Protein AF-X1URS6-F1 (afdb_monomer)

Sequence (108 aa):
MLEIFNKVDELREQKRKREEELIENKKAADRYHEQYLQVMNQRKKISKDKRPYNPSKKPHFRAKNIRKKNEMIEKIKQNKLAEAIEKQKAGKKLNLFEARLILERAER

Foldseek 3Di:
DVVVVVVVVVVVVVVVVVVVVVVVVVVVVVVVVVVVVVVVVVVVVVVVVPPPPDPPPPCVVVVVVVVVVVVVVVVVLVVLQVVLVVCVVVVHDDDPSNVVSVVVVVVD

Secondary structure (DSSP, 8-state):
-HHHHHHHHHHHHHHHHHHHHHHHHHHHHHHHHHHHHHHHHHHHHHHHHTS---TTS-THHHHHHHHHHHHHHHHHHHHHHHHHHHHHHTTPPPPHHHHHHHHHHHT-

Solvent-accessible surface area (backbone atoms only — not comparable to full-atom values): 6157 Å² total; per-residue (Å²): 113,70,71,58,54,54,52,53,53,52,53,51,50,53,50,51,52,53,52,51,52,52,51,51,52,49,54,50,52,53,52,53,50,53,53,49,51,50,54,52,50,50,53,51,50,56,54,59,72,66,51,77,85,65,83,80,72,63,67,64,68,58,55,56,52,50,50,56,49,50,56,52,52,52,53,52,51,52,54,47,40,52,53,36,51,53,33,53,76,68,71,43,90,72,52,74,69,37,50,50,47,50,49,60,58,73,78,104

Radius of gyration: 33.47 Å; Cα contacts (8 Å, |Δi|>4): 16; chains: 1; bounding box: 75×16×83 Å

Mean predicted aligned error: 16.29 Å

Organism: NCBI:txid412755

pLDDT: mean 85.47, std 11.96, range [57.31, 97.81]

Structure (mmCIF, N/CA/C/O backbone):
data_AF-X1URS6-F1
#
_entry.id   AF-X1URS6-F1
#
loop_
_atom_site.group_PDB
_atom_site.id
_atom_site.type_symbol
_atom_site.label_atom_id
_atom_site.label_alt_id
_atom_site.label_comp_id
_atom_site.label_asym_id
_atom_site.label_entity_id
_atom_site.label_seq_id
_atom_site.pdbx_PDB_ins_code
_atom_site.Cartn_x
_atom_site.Cartn_y
_atom_site.Cartn_z
_atom_site.occupancy
_atom_site.B_iso_or_equiv
_atom_site.auth_seq_id
_atom_site.auth_comp_id
_atom_site.auth_asym_id
_atom_site.auth_atom_id
_atom_site.pdbx_PDB_model_num
ATOM 1 N N . MET A 1 1 ? -28.347 -2.108 51.067 1.00 63.28 1 MET A N 1
ATOM 2 C CA . MET A 1 1 ? -26.945 -2.315 50.627 1.00 63.28 1 MET A CA 1
ATOM 3 C C . MET A 1 1 ? -26.846 -3.347 49.507 1.00 63.28 1 MET A C 1
ATOM 5 O O . MET A 1 1 ? -26.381 -2.969 48.445 1.00 63.28 1 MET A O 1
ATOM 9 N N . LEU A 1 2 ? -27.332 -4.585 49.673 1.00 77.19 2 LEU A N 1
ATOM 10 C CA . LEU A 1 2 ? -27.306 -5.622 48.617 1.00 77.19 2 LEU A CA 1
ATOM 11 C C . LEU A 1 2 ? -27.968 -5.210 47.287 1.00 77.19 2 LEU A C 1
ATOM 13 O O . LEU A 1 2 ? -27.400 -5.436 46.227 1.00 77.19 2 LEU A O 1
ATOM 17 N N . GLU A 1 3 ? -29.115 -4.532 47.329 1.00 81.12 3 GLU A N 1
ATOM 18 C CA . GLU A 1 3 ? -29.810 -4.068 46.114 1.00 81.12 3 GLU A CA 1
ATOM 19 C C . GLU A 1 3 ? -28.991 -3.077 45.274 1.00 81.12 3 GLU A C 1
ATOM 21 O O . GLU A 1 3 ? -29.137 -3.017 44.056 1.00 81.12 3 GLU A O 1
ATOM 26 N N . ILE A 1 4 ? -28.121 -2.293 45.918 1.00 84.12 4 ILE A N 1
ATOM 27 C CA . ILE A 1 4 ? -27.253 -1.333 45.228 1.00 84.12 4 ILE A CA 1
ATOM 28 C C . ILE A 1 4 ? -26.142 -2.086 44.491 1.00 84.12 4 ILE A C 1
ATOM 30 O O . ILE A 1 4 ? -25.843 -1.747 43.350 1.00 84.12 4 ILE A O 1
ATOM 34 N N . PHE A 1 5 ? -25.575 -3.130 45.103 1.00 82.88 5 PHE A N 1
ATOM 35 C CA . PHE A 1 5 ? -24.576 -3.984 44.455 1.00 82.88 5 PHE A CA 1
ATOM 36 C C . PHE A 1 5 ? -25.154 -4.701 43.232 1.00 82.88 5 PHE A C 1
ATOM 38 O O . PHE A 1 5 ? -24.568 -4.610 42.157 1.00 82.88 5 PHE A O 1
ATOM 45 N N . ASN A 1 6 ? -26.351 -5.283 43.354 1.00 85.75 6 ASN A N 1
ATOM 46 C CA . ASN A 1 6 ? -27.021 -5.946 42.230 1.00 85.75 6 ASN A CA 1
ATOM 47 C C . ASN A 1 6 ? -27.253 -4.984 41.050 1.00 85.75 6 ASN A C 1
ATOM 49 O O . ASN A 1 6 ? -26.949 -5.319 39.908 1.00 85.75 6 ASN A O 1
ATOM 53 N N . LYS A 1 7 ? -27.692 -3.744 41.317 1.00 90.62 7 LYS A N 1
ATOM 54 C CA . LYS A 1 7 ? -27.850 -2.714 40.272 1.00 90.62 7 LYS A CA 1
ATOM 55 C C . LYS A 1 7 ? -26.528 -2.328 39.606 1.00 90.62 7 LYS A C 1
ATOM 57 O O . LYS A 1 7 ? -26.497 -2.059 38.408 1.00 90.62 7 LYS A O 1
ATOM 62 N N . VAL A 1 8 ? -25.432 -2.266 40.362 1.00 90.62 8 VAL A N 1
ATOM 63 C CA . VAL A 1 8 ? -24.104 -1.955 39.805 1.00 90.62 8 VAL A CA 1
ATOM 64 C C . VAL A 1 8 ? -23.636 -3.064 38.864 1.00 90.62 8 VAL A C 1
ATOM 66 O O . VAL A 1 8 ? -23.073 -2.762 37.808 1.00 90.62 8 VAL A O 1
ATOM 69 N N . ASP A 1 9 ? -23.889 -4.322 39.211 1.00 90.62 9 ASP A N 1
ATOM 70 C CA . ASP A 1 9 ? -23.522 -5.459 38.370 1.00 90.62 9 ASP A CA 1
ATOM 71 C C . ASP A 1 9 ? -24.378 -5.525 37.094 1.00 90.62 9 ASP A C 1
ATOM 73 O O . ASP A 1 9 ? -23.824 -5.660 36.001 1.00 90.62 9 ASP A O 1
ATOM 77 N N . GLU A 1 10 ? -25.686 -5.269 37.183 1.00 92.88 10 GLU A N 1
ATOM 78 C CA . GLU A 1 10 ? -26.562 -5.135 36.008 1.00 92.88 10 GLU A CA 1
ATOM 79 C C . GLU A 1 10 ? -26.094 -4.022 35.055 1.00 92.88 10 GLU A C 1
ATOM 81 O O . GLU A 1 10 ? -26.020 -4.215 33.839 1.00 92.88 10 GLU A O 1
ATOM 86 N N . LEU A 1 11 ? -25.722 -2.854 35.591 1.00 93.00 11 LEU A N 1
ATOM 87 C CA . LEU A 1 11 ? -25.207 -1.740 34.787 1.00 93.00 11 LEU A CA 1
ATOM 88 C C . LEU A 1 11 ? -23.875 -2.087 34.110 1.00 93.00 11 LEU A C 1
ATOM 90 O O . LEU A 1 11 ? -23.627 -1.671 32.973 1.00 93.00 11 LEU A O 1
ATOM 94 N N . ARG A 1 12 ? -23.014 -2.867 34.775 1.00 91.94 12 ARG A N 1
ATOM 95 C CA . ARG A 1 12 ? -21.764 -3.365 34.184 1.00 91.94 12 ARG A CA 1
ATOM 96 C C . ARG A 1 12 ? -22.031 -4.331 33.038 1.00 91.94 12 ARG A C 1
ATOM 98 O O . ARG A 1 12 ? -21.370 -4.223 32.006 1.00 91.94 12 ARG A O 1
ATOM 105 N N . GLU A 1 13 ? -22.990 -5.237 33.185 1.00 93.56 13 GLU A N 1
ATOM 106 C CA . GLU A 1 13 ? -23.372 -6.157 32.111 1.00 93.56 13 GLU A CA 1
ATOM 107 C C . GLU A 1 13 ? -23.997 -5.430 30.920 1.00 93.56 13 GLU A C 1
ATOM 109 O O . GLU A 1 13 ? -23.625 -5.695 29.778 1.00 93.56 13 GLU A O 1
ATOM 114 N N . GLN A 1 14 ? -24.892 -4.467 31.162 1.00 94.75 14 GLN A N 1
ATOM 115 C CA . GLN A 1 14 ? -25.479 -3.648 30.097 1.00 94.75 14 GLN A CA 1
ATOM 116 C C . GLN A 1 14 ? -24.415 -2.867 29.327 1.00 94.75 14 GLN A C 1
ATOM 118 O O . GLN A 1 14 ? -24.470 -2.782 28.099 1.00 94.75 14 GLN A O 1
ATOM 123 N N . LYS A 1 15 ? -23.424 -2.318 30.039 1.00 95.06 15 LYS A N 1
ATOM 124 C CA . LYS A 1 15 ? -22.290 -1.640 29.413 1.00 95.06 15 LYS A CA 1
ATOM 125 C C . LYS A 1 15 ? -21.499 -2.598 28.518 1.00 95.06 15 LYS A C 1
ATOM 127 O O . LYS A 1 15 ? -21.247 -2.250 27.370 1.00 95.06 15 LYS A O 1
ATOM 132 N N . ARG A 1 16 ? -21.160 -3.795 29.012 1.00 94.31 16 ARG A N 1
ATOM 133 C CA . ARG A 1 16 ? -20.426 -4.808 28.232 1.00 94.31 16 ARG A CA 1
ATOM 134 C C . ARG A 1 16 ? -21.180 -5.216 26.968 1.00 94.31 16 ARG A C 1
ATOM 136 O O . ARG A 1 16 ? -20.596 -5.175 25.894 1.00 94.31 16 ARG A O 1
ATOM 143 N N . LYS A 1 17 ? -22.482 -5.503 27.074 1.00 96.25 17 LYS A N 1
ATOM 144 C CA . LYS A 1 17 ? -23.325 -5.861 25.919 1.00 96.25 17 LYS A CA 1
ATOM 145 C C . LYS A 1 17 ? -23.335 -4.762 24.857 1.00 96.25 17 LYS A C 1
ATOM 147 O O . LYS A 1 17 ? -23.115 -5.038 23.685 1.00 96.25 17 LYS A O 1
ATOM 152 N N . ARG A 1 18 ? -23.501 -3.499 25.265 1.00 95.19 18 ARG A N 1
ATOM 153 C CA . ARG A 1 18 ? -23.438 -2.363 24.329 1.00 95.19 18 ARG A CA 1
ATOM 154 C C . ARG A 1 18 ? -22.066 -2.211 23.681 1.00 95.19 18 ARG A C 1
ATOM 156 O O . ARG A 1 18 ? -21.982 -1.879 22.504 1.00 95.19 18 ARG A O 1
ATOM 163 N N . GLU A 1 19 ? -20.989 -2.412 24.436 1.00 94.50 19 GLU A N 1
ATOM 164 C CA . GLU A 1 19 ? -19.632 -2.371 23.885 1.00 94.50 19 GLU A CA 1
ATOM 165 C C . GLU A 1 19 ? -19.420 -3.484 22.850 1.00 94.50 19 GLU A C 1
ATOM 167 O O . GLU A 1 19 ? -18.902 -3.212 21.767 1.00 94.50 19 GLU A O 1
ATOM 172 N N . GLU A 1 20 ? -19.878 -4.703 23.132 1.00 96.31 20 GLU A N 1
ATOM 173 C CA . GLU A 1 20 ? -19.832 -5.833 22.200 1.00 96.31 20 GLU A CA 1
ATOM 174 C C . GLU A 1 20 ? -20.636 -5.548 20.922 1.00 96.31 20 GLU A C 1
ATOM 176 O O . GLU A 1 20 ? -20.088 -5.664 19.824 1.00 96.31 20 GLU A O 1
ATOM 181 N N . GLU A 1 21 ? -21.872 -5.056 21.047 1.00 96.50 21 GLU A N 1
ATOM 182 C CA . GLU A 1 21 ? -22.716 -4.655 19.912 1.00 96.50 21 GLU A CA 1
ATOM 183 C C . GLU A 1 21 ? -22.045 -3.580 19.041 1.00 96.50 21 GLU A C 1
ATOM 185 O O . GLU A 1 21 ? -22.059 -3.654 17.809 1.00 96.50 21 GLU A O 1
ATOM 190 N N . LEU A 1 22 ? -21.415 -2.573 19.655 1.00 96.56 22 LEU A N 1
ATOM 191 C CA . LEU A 1 22 ? -20.696 -1.525 18.924 1.00 96.56 22 LEU A CA 1
ATOM 192 C C . LEU A 1 22 ? -19.476 -2.080 18.180 1.00 96.56 22 LEU A C 1
ATOM 194 O O . LEU A 1 22 ? -19.203 -1.674 17.046 1.00 96.56 22 LEU A O 1
ATOM 198 N N . ILE A 1 23 ? -18.748 -3.013 18.794 1.00 96.62 23 ILE A N 1
ATOM 199 C CA . ILE A 1 23 ? -17.597 -3.671 18.170 1.00 96.62 23 ILE A CA 1
ATOM 200 C C . ILE A 1 23 ? -18.049 -4.522 16.980 1.00 96.62 23 ILE A C 1
ATOM 202 O O . ILE A 1 23 ? -17.412 -4.481 15.924 1.00 96.62 23 ILE A O 1
ATOM 206 N N . GLU A 1 24 ? -19.132 -5.281 17.121 1.00 96.88 24 GLU A N 1
ATOM 207 C CA . GLU A 1 24 ? -19.692 -6.092 16.039 1.00 96.88 24 GLU A CA 1
ATOM 208 C C . GLU A 1 24 ? -20.195 -5.231 14.883 1.00 96.88 24 GLU A C 1
ATOM 210 O O . GLU A 1 24 ? -19.848 -5.496 13.730 1.00 96.88 24 GLU A O 1
ATOM 215 N N . ASN A 1 25 ? -20.906 -4.142 15.181 1.00 97.19 25 ASN 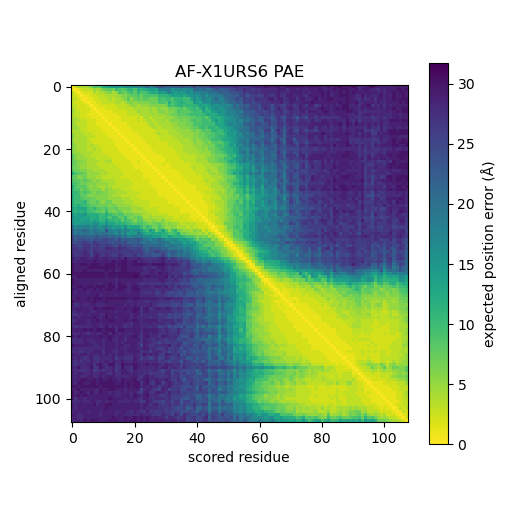A N 1
ATOM 216 C CA . ASN A 1 25 ? -21.364 -3.188 14.174 1.00 97.19 25 ASN A CA 1
ATOM 217 C C . ASN A 1 25 ? -20.200 -2.549 13.414 1.00 97.19 25 ASN A C 1
ATOM 219 O O . ASN A 1 25 ? -20.244 -2.450 12.186 1.00 97.19 25 ASN A O 1
ATOM 223 N N . LYS A 1 26 ? -19.123 -2.173 14.114 1.00 97.38 26 LYS A N 1
ATOM 224 C CA . LYS A 1 26 ? -17.910 -1.662 13.467 1.00 97.38 26 LYS A CA 1
ATOM 225 C C . LYS A 1 26 ? -17.290 -2.711 12.541 1.00 97.38 26 LYS A C 1
ATOM 227 O O . LYS A 1 26 ? -17.035 -2.418 11.377 1.00 97.38 26 LYS A O 1
ATOM 232 N N . LYS A 1 27 ? -17.112 -3.947 13.021 1.00 97.62 27 LYS A N 1
ATOM 233 C CA . LYS A 1 27 ? -16.582 -5.055 12.206 1.00 97.62 27 LYS A CA 1
ATOM 234 C C . LYS A 1 27 ? -17.451 -5.320 10.975 1.00 97.62 27 LYS A C 1
ATOM 236 O O . LYS A 1 27 ? -16.920 -5.605 9.905 1.00 97.62 27 LYS A O 1
ATOM 241 N N . ALA A 1 28 ? -18.773 -5.241 11.110 1.00 97.44 28 ALA A N 1
ATOM 242 C CA . ALA A 1 28 ? -19.698 -5.406 9.996 1.00 97.44 28 ALA A CA 1
ATOM 243 C C . ALA A 1 28 ? -19.546 -4.274 8.968 1.00 97.44 28 ALA A C 1
ATOM 245 O O . ALA A 1 28 ? -19.424 -4.551 7.775 1.00 97.44 28 ALA A O 1
ATOM 246 N N . ALA A 1 29 ? -19.487 -3.018 9.418 1.00 97.31 29 ALA A N 1
ATOM 247 C CA . ALA A 1 29 ? -19.273 -1.863 8.548 1.00 97.31 29 ALA A CA 1
ATOM 248 C C . ALA A 1 29 ? -17.945 -1.956 7.777 1.00 97.31 29 ALA A C 1
ATOM 250 O O . ALA A 1 29 ? -17.927 -1.742 6.563 1.00 97.31 29 ALA A O 1
ATOM 251 N N . ASP A 1 30 ? -16.864 -2.354 8.453 1.00 97.31 30 ASP A N 1
ATOM 252 C CA . ASP A 1 30 ? -15.551 -2.552 7.832 1.00 97.31 30 ASP A CA 1
ATOM 253 C C . ASP A 1 30 ? -15.616 -3.636 6.737 1.00 97.31 30 ASP A C 1
ATOM 255 O O . ASP A 1 30 ? -15.159 -3.416 5.614 1.00 97.31 30 ASP A O 1
ATOM 259 N N . ARG A 1 31 ? -16.289 -4.768 7.000 1.00 97.38 31 ARG A N 1
ATOM 260 C CA . ARG A 1 31 ? -16.503 -5.833 5.998 1.00 97.38 31 ARG A CA 1
ATOM 261 C C . ARG A 1 31 ? -17.276 -5.340 4.776 1.00 97.38 31 ARG A C 1
ATOM 263 O O . ARG A 1 31 ? -16.887 -5.635 3.645 1.00 97.38 31 ARG A O 1
ATOM 270 N N . TYR A 1 32 ? -18.358 -4.586 4.977 1.00 97.81 32 TYR A N 1
ATOM 271 C CA . TYR A 1 32 ? -19.124 -4.015 3.865 1.00 97.81 32 TYR A CA 1
ATOM 272 C C . TYR A 1 32 ? -18.285 -3.033 3.044 1.00 97.81 32 TYR A C 1
ATOM 274 O O . TYR A 1 32 ? -18.363 -3.024 1.813 1.00 97.81 32 TYR A O 1
ATOM 282 N N . HIS A 1 33 ? -17.448 -2.234 3.706 1.00 97.50 33 HIS A N 1
ATOM 283 C CA . HIS A 1 33 ? -16.549 -1.310 3.031 1.00 97.50 33 HIS A CA 1
ATOM 284 C C . HIS A 1 33 ? -15.523 -2.044 2.158 1.00 97.50 33 HIS A C 1
ATOM 286 O O . HIS A 1 33 ? -15.329 -1.690 0.991 1.00 97.50 33 HIS A O 1
ATOM 292 N N . GLU A 1 34 ? -14.912 -3.106 2.680 1.00 97.12 34 GLU A N 1
ATOM 293 C CA . GLU A 1 34 ? -13.978 -3.941 1.923 1.00 97.12 34 GLU A CA 1
ATOM 294 C C . GLU A 1 34 ? -14.644 -4.574 0.696 1.00 97.12 34 GLU A C 1
ATOM 296 O O . GLU A 1 34 ? -14.105 -4.494 -0.413 1.00 97.12 34 GLU A O 1
ATOM 301 N N . GLN A 1 35 ? -15.844 -5.140 0.857 1.00 97.25 35 GLN A N 1
ATOM 302 C CA . GLN A 1 35 ? -16.617 -5.707 -0.252 1.00 97.25 35 GLN A CA 1
ATOM 303 C C . GLN A 1 35 ? -16.933 -4.654 -1.322 1.00 97.25 35 GLN A C 1
ATOM 305 O O . GLN A 1 35 ? -16.752 -4.899 -2.519 1.00 97.25 35 GLN A O 1
ATOM 310 N N . TYR A 1 36 ? -17.338 -3.452 -0.908 1.00 96.69 36 TYR A N 1
ATOM 311 C CA . TYR A 1 36 ? -17.574 -2.339 -1.824 1.00 96.69 36 TYR A CA 1
ATOM 312 C C . TYR A 1 36 ? -16.312 -1.977 -2.619 1.00 96.69 36 TYR A C 1
ATOM 314 O O . TYR A 1 36 ? -16.357 -1.866 -3.850 1.00 96.69 36 TYR A O 1
ATOM 322 N N . LEU A 1 37 ? -15.162 -1.848 -1.949 1.00 96.75 37 LEU A N 1
ATOM 323 C CA . LEU A 1 37 ? -13.890 -1.564 -2.613 1.00 96.75 37 LEU A CA 1
ATOM 324 C C . LEU A 1 37 ? -13.513 -2.657 -3.616 1.00 96.75 37 LEU A C 1
ATOM 326 O O . LEU A 1 37 ? -13.058 -2.341 -4.720 1.00 96.75 37 LEU A O 1
ATOM 330 N N . GLN A 1 38 ? -13.728 -3.929 -3.277 1.00 96.12 38 GLN A N 1
ATOM 331 C CA . GLN A 1 38 ? -13.477 -5.048 -4.186 1.00 96.12 38 GLN A CA 1
ATOM 332 C C . GLN A 1 38 ? -14.321 -4.937 -5.461 1.00 96.12 38 GLN A C 1
ATOM 334 O O . GLN A 1 38 ? -13.762 -4.972 -6.562 1.00 96.12 38 GLN A O 1
ATOM 339 N N . VAL A 1 39 ? -15.634 -4.716 -5.335 1.00 96.06 39 VAL A N 1
ATOM 340 C CA . VAL A 1 39 ? -16.543 -4.548 -6.483 1.00 96.06 39 VAL A CA 1
ATOM 341 C C . VAL A 1 39 ? -16.137 -3.346 -7.337 1.00 96.06 39 VAL A C 1
ATOM 343 O O . VAL A 1 39 ? -16.057 -3.438 -8.566 1.00 96.06 39 VAL A O 1
ATOM 346 N N . MET A 1 40 ? -15.811 -2.216 -6.709 1.00 93.06 40 MET A N 1
ATOM 347 C CA . MET A 1 40 ? -15.376 -1.019 -7.430 1.00 93.06 40 MET A CA 1
ATOM 348 C C . MET A 1 40 ? -14.049 -1.232 -8.161 1.00 93.06 40 MET A C 1
ATOM 350 O O . MET A 1 40 ? -13.879 -0.768 -9.292 1.00 93.06 40 MET A O 1
ATOM 354 N N . ASN A 1 41 ? -13.116 -1.973 -7.565 1.00 90.38 41 ASN A N 1
ATOM 355 C CA . ASN A 1 41 ? -11.853 -2.330 -8.201 1.00 90.38 41 ASN A CA 1
ATOM 356 C C . ASN A 1 41 ? -12.057 -3.282 -9.384 1.00 90.38 41 ASN A C 1
ATOM 358 O O . ASN A 1 41 ? -11.431 -3.083 -10.427 1.00 90.38 41 ASN A O 1
ATOM 362 N N . GLN A 1 42 ? -12.959 -4.261 -9.271 1.00 89.62 42 GLN A N 1
ATOM 363 C CA . GLN A 1 42 ? -13.334 -5.138 -10.385 1.00 89.62 42 GLN A CA 1
ATOM 364 C C . GLN A 1 42 ? -13.945 -4.335 -11.544 1.00 89.62 42 GLN A C 1
ATOM 366 O O . GLN A 1 42 ? -13.478 -4.447 -12.677 1.00 89.62 42 GLN A O 1
ATOM 371 N N . ARG A 1 43 ? -14.901 -3.436 -11.266 1.00 86.12 43 ARG A N 1
ATOM 372 C CA . ARG A 1 43 ? -15.495 -2.543 -12.281 1.00 86.12 43 ARG A CA 1
ATOM 373 C C . ARG A 1 43 ? -14.443 -1.679 -12.978 1.00 86.12 43 ARG A C 1
ATOM 375 O O . ARG A 1 43 ? -14.457 -1.557 -14.203 1.00 86.12 43 ARG A O 1
ATOM 382 N N . LYS A 1 44 ? -13.495 -1.110 -12.222 1.00 83.38 44 LYS A N 1
ATOM 383 C CA . LYS A 1 44 ? -12.382 -0.322 -12.780 1.00 83.38 44 LYS A CA 1
ATOM 384 C C . LYS A 1 44 ? -11.463 -1.158 -13.672 1.00 83.38 44 LYS A C 1
ATOM 386 O O . LYS A 1 44 ? -11.011 -0.632 -14.683 1.00 83.38 44 LYS A O 1
ATOM 391 N N . LYS A 1 45 ? -11.173 -2.418 -13.320 1.00 79.12 45 LYS A N 1
ATOM 392 C CA . LYS A 1 45 ? -10.388 -3.332 -14.173 1.00 79.12 45 LYS A CA 1
ATOM 393 C C . LYS A 1 45 ? -11.109 -3.576 -15.499 1.00 79.12 45 LYS A C 1
ATOM 395 O O . LYS A 1 45 ? -10.581 -3.208 -16.539 1.00 79.12 45 LYS A O 1
ATOM 400 N N . ILE A 1 46 ? -12.374 -3.996 -15.440 1.00 76.94 46 ILE A N 1
ATOM 401 C CA . ILE A 1 46 ? -13.208 -4.237 -16.629 1.00 76.94 46 ILE A CA 1
ATOM 402 C C . ILE A 1 46 ? -13.296 -2.985 -17.521 1.00 76.94 46 ILE A C 1
ATOM 404 O O . ILE A 1 46 ? -13.202 -3.072 -18.741 1.00 76.94 46 ILE A O 1
ATOM 408 N N . SER A 1 47 ? -13.452 -1.796 -16.932 1.00 72.88 47 SER A N 1
ATOM 409 C CA . SER A 1 47 ? -13.490 -0.532 -17.682 1.00 72.88 47 SER A CA 1
ATOM 410 C C . SER A 1 47 ? -12.141 -0.164 -18.318 1.00 72.88 47 SER A C 1
ATOM 412 O O . SER A 1 47 ? -12.119 0.387 -19.420 1.00 72.88 47 SER A O 1
ATOM 414 N N . LYS A 1 48 ? -11.012 -0.470 -17.664 1.00 68.31 48 LYS A N 1
ATOM 415 C CA . LYS A 1 48 ? -9.669 -0.259 -18.228 1.00 68.31 48 LYS A CA 1
ATOM 416 C C . LYS A 1 48 ? -9.402 -1.185 -19.409 1.00 68.31 48 LYS A C 1
ATOM 418 O O . LYS A 1 48 ? -8.848 -0.716 -20.399 1.00 68.31 48 LYS A O 1
ATOM 423 N N . ASP A 1 49 ? -9.834 -2.437 -19.313 1.00 64.75 49 ASP A N 1
ATOM 424 C CA . ASP A 1 49 ? -9.629 -3.448 -20.356 1.00 64.75 49 ASP A CA 1
ATOM 425 C C . ASP A 1 49 ? -10.510 -3.186 -21.588 1.00 64.75 49 ASP A C 1
ATOM 427 O O . ASP A 1 49 ? -10.145 -3.529 -22.706 1.00 64.75 49 ASP A O 1
ATOM 431 N N . LYS A 1 50 ? -11.635 -2.480 -21.408 1.00 64.62 50 LYS A N 1
ATOM 432 C CA . LYS A 1 50 ? -12.498 -1.988 -22.495 1.00 64.62 50 LYS A CA 1
ATOM 433 C C . LYS A 1 50 ? -11.993 -0.710 -23.171 1.00 64.62 50 LYS A C 1
ATOM 435 O O . LYS A 1 50 ? -12.672 -0.194 -24.059 1.00 64.62 50 LYS A O 1
ATOM 440 N N . ARG A 1 51 ? -10.842 -0.150 -22.771 1.00 64.12 51 ARG A N 1
ATOM 441 C CA . ARG A 1 51 ? -10.279 0.986 -23.512 1.00 64.12 51 ARG A CA 1
ATOM 442 C C . ARG A 1 51 ? -9.879 0.499 -24.904 1.00 64.12 51 ARG A C 1
ATOM 444 O O . ARG A 1 51 ? -9.061 -0.416 -24.984 1.00 64.12 51 ARG A O 1
ATOM 451 N N . PRO A 1 52 ? -10.391 1.113 -25.987 1.00 69.25 52 PRO A N 1
ATOM 452 C CA . PRO A 1 52 ? -9.956 0.756 -27.325 1.00 69.25 52 PRO A CA 1
ATOM 453 C C . PRO A 1 52 ? -8.439 0.914 -27.393 1.00 69.25 52 PRO A C 1
ATOM 455 O O . PRO A 1 52 ? -7.888 1.952 -27.002 1.00 69.25 52 PRO A O 1
ATOM 458 N N . TYR A 1 53 ? -7.768 -0.152 -27.830 1.00 65.19 53 TYR A N 1
ATOM 459 C CA . TYR A 1 53 ? -6.343 -0.124 -28.108 1.00 65.19 53 TYR A CA 1
ATOM 460 C C . TYR A 1 53 ? -6.095 1.034 -29.071 1.00 65.19 53 TYR A C 1
ATOM 462 O O . TYR A 1 53 ? -6.612 1.045 -30.184 1.00 65.19 53 TYR A O 1
ATOM 470 N N . ASN A 1 54 ? -5.371 2.052 -28.605 1.00 64.88 54 ASN A N 1
ATOM 471 C CA . ASN A 1 54 ? -5.054 3.220 -29.407 1.00 64.88 54 ASN A CA 1
ATOM 472 C C . ASN A 1 54 ? -3.607 3.072 -29.908 1.00 64.88 54 ASN A C 1
ATOM 474 O O . ASN A 1 54 ? -2.681 3.466 -29.186 1.00 64.88 54 ASN A O 1
ATOM 478 N N . PRO A 1 55 ? -3.384 2.502 -31.111 1.00 63.94 55 PRO A N 1
ATOM 479 C CA . PRO A 1 55 ? -2.045 2.288 -31.669 1.00 63.94 55 PRO A CA 1
ATOM 480 C C . PRO A 1 55 ? -1.284 3.601 -31.914 1.00 63.94 55 PRO A C 1
ATOM 482 O O . PRO A 1 55 ? -0.074 3.595 -32.117 1.00 63.94 55 PRO A O 1
ATOM 485 N N . SER A 1 56 ? -1.974 4.747 -31.857 1.00 60.00 56 SER A N 1
ATOM 486 C CA . SER A 1 56 ? -1.421 6.075 -32.137 1.00 60.00 56 SER A CA 1
ATOM 487 C C . SER A 1 56 ? -0.492 6.624 -31.040 1.00 60.00 56 SER A C 1
ATOM 489 O O . SER A 1 56 ? 0.252 7.580 -31.274 1.00 60.00 56 SER A O 1
ATOM 491 N N . LYS A 1 57 ? -0.440 6.022 -29.839 1.00 58.34 57 LYS A N 1
ATOM 492 C CA . LYS A 1 57 ? 0.557 6.410 -28.822 1.00 58.34 57 LYS A CA 1
ATOM 493 C C . LYS A 1 57 ? 1.928 5.843 -29.187 1.00 58.34 57 LYS A C 1
ATOM 495 O O . LYS A 1 57 ? 2.383 4.855 -28.615 1.00 58.34 57 LYS A O 1
ATOM 500 N N . LYS A 1 58 ? 2.581 6.497 -30.150 1.00 59.22 58 LYS A N 1
ATOM 501 C CA . LYS A 1 58 ? 3.922 6.171 -30.639 1.00 59.22 58 LYS A CA 1
ATOM 502 C C . LYS A 1 58 ? 4.880 5.912 -29.456 1.00 59.22 58 LYS A C 1
ATOM 504 O O . LYS A 1 58 ? 4.929 6.721 -28.524 1.00 59.22 58 LYS A O 1
ATOM 509 N N . PRO A 1 59 ? 5.710 4.854 -29.500 1.00 57.62 59 PRO A N 1
ATOM 510 C CA . PRO A 1 59 ? 6.651 4.479 -28.431 1.00 57.62 59 PRO A CA 1
ATOM 511 C C . PRO A 1 59 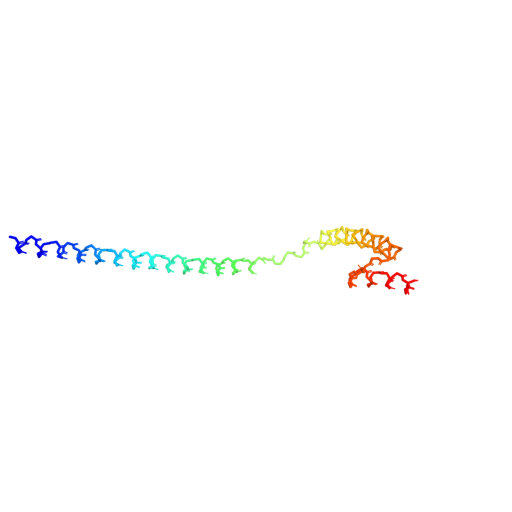? 7.758 5.519 -28.163 1.00 57.62 59 PRO A C 1
ATOM 513 O O . PRO A 1 59 ? 8.543 5.384 -27.222 1.00 57.62 59 PRO A O 1
ATOM 516 N N . HIS A 1 60 ? 7.801 6.594 -28.952 1.00 57.31 60 HIS A N 1
ATOM 517 C CA . HIS A 1 60 ? 8.843 7.613 -28.947 1.00 57.31 60 HIS A CA 1
ATOM 518 C C . HIS A 1 60 ? 9.040 8.301 -27.580 1.00 57.31 60 HIS A C 1
ATOM 520 O O . HIS A 1 60 ? 10.166 8.656 -27.221 1.00 57.31 60 HIS A O 1
ATOM 526 N N . PHE A 1 61 ? 7.983 8.461 -26.775 1.00 57.44 61 PHE A N 1
ATOM 527 C CA . PHE A 1 61 ? 8.111 9.092 -25.454 1.00 57.44 61 PHE A CA 1
ATOM 528 C C . PHE A 1 61 ? 8.781 8.171 -24.419 1.00 57.44 61 PHE A C 1
ATOM 530 O O . PHE A 1 61 ? 9.495 8.643 -23.534 1.00 57.44 61 PHE A O 1
ATOM 537 N N . ARG A 1 62 ? 8.613 6.845 -24.547 1.00 59.72 62 ARG A N 1
ATOM 538 C CA . ARG A 1 62 ? 9.274 5.871 -23.660 1.00 59.72 62 ARG A CA 1
ATOM 539 C C . ARG A 1 62 ? 10.765 5.758 -23.971 1.00 59.72 62 ARG A C 1
ATOM 541 O O . ARG A 1 62 ? 11.564 5.786 -23.040 1.00 59.72 62 ARG A O 1
ATOM 548 N N . ALA A 1 63 ? 11.142 5.731 -25.250 1.00 63.56 63 ALA A N 1
ATOM 549 C CA . ALA A 1 63 ? 12.544 5.658 -25.669 1.00 63.56 63 ALA A CA 1
ATOM 550 C C . ALA A 1 63 ? 13.376 6.852 -25.162 1.00 63.56 63 ALA A C 1
ATOM 552 O O . ALA A 1 63 ? 14.473 6.665 -24.637 1.00 63.56 63 ALA A O 1
ATOM 553 N N . LYS A 1 64 ? 12.828 8.077 -25.222 1.00 68.12 64 LYS A N 1
ATOM 554 C CA . LYS A 1 64 ? 13.519 9.286 -24.734 1.00 68.12 64 LYS A CA 1
ATOM 555 C C . LYS A 1 64 ? 13.792 9.236 -23.226 1.00 68.12 64 LYS A C 1
ATOM 557 O O . LYS A 1 64 ? 14.865 9.632 -22.781 1.00 68.12 64 LYS A O 1
ATOM 562 N N . ASN A 1 65 ? 12.845 8.717 -22.445 1.00 73.31 65 ASN A N 1
ATOM 563 C CA . ASN A 1 65 ? 13.007 8.577 -20.997 1.00 73.31 65 ASN A CA 1
ATOM 564 C C . ASN A 1 65 ? 13.978 7.450 -20.625 1.00 73.31 65 ASN A C 1
ATOM 566 O O . ASN A 1 65 ? 14.733 7.601 -19.669 1.00 73.31 65 ASN A O 1
ATOM 570 N N . ILE A 1 66 ? 13.991 6.349 -21.381 1.00 79.88 66 ILE A N 1
ATOM 571 C CA . ILE A 1 66 ? 14.961 5.259 -21.196 1.00 79.88 66 ILE A CA 1
ATOM 572 C 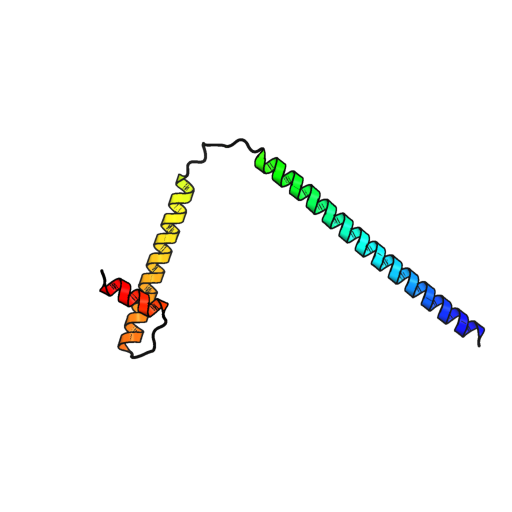C . ILE A 1 66 ? 16.378 5.756 -21.493 1.00 79.88 66 ILE A C 1
ATOM 574 O O . ILE A 1 66 ? 17.273 5.542 -20.683 1.00 79.88 66 ILE A O 1
ATOM 578 N N . ARG A 1 67 ? 16.572 6.508 -22.583 1.00 79.56 67 ARG A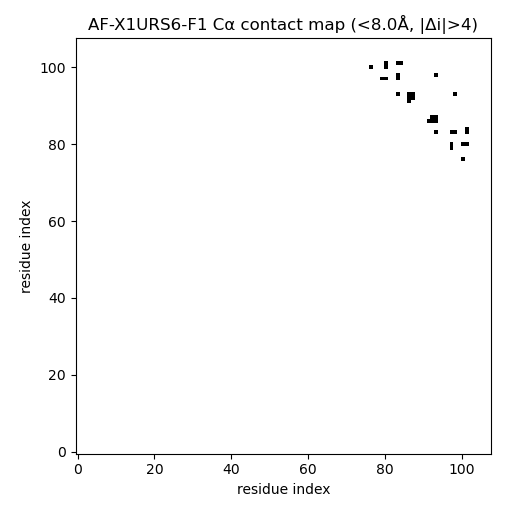 N 1
ATOM 579 C CA . ARG A 1 67 ? 17.874 7.092 -22.928 1.00 79.56 67 ARG A CA 1
ATOM 580 C C . ARG A 1 67 ? 18.410 8.007 -21.822 1.00 79.56 67 ARG A C 1
ATOM 582 O O . ARG A 1 67 ? 19.526 7.803 -21.366 1.00 79.56 67 ARG A O 1
ATOM 589 N N . LYS A 1 68 ? 17.589 8.937 -21.318 1.00 82.62 68 LYS A N 1
ATOM 590 C CA . LYS A 1 68 ? 17.977 9.819 -20.200 1.00 82.62 68 LYS A CA 1
ATOM 591 C C . LYS A 1 68 ? 18.333 9.046 -18.925 1.00 82.62 68 LYS A C 1
ATOM 593 O O . LYS A 1 68 ? 19.253 9.428 -18.209 1.00 82.62 68 LYS A O 1
ATOM 598 N N . LYS A 1 69 ? 17.603 7.965 -18.626 1.00 84.12 69 LYS A N 1
ATOM 599 C CA . LYS A 1 69 ? 17.909 7.094 -17.481 1.00 84.12 69 LYS A CA 1
ATOM 600 C C . LYS A 1 69 ? 19.236 6.364 -17.668 1.00 84.12 69 LYS A C 1
ATOM 602 O O . LYS A 1 69 ? 20.026 6.326 -16.732 1.00 84.12 69 LYS A O 1
ATOM 607 N N . ASN A 1 70 ? 19.497 5.836 -18.861 1.00 87.25 70 ASN A N 1
ATOM 608 C CA . ASN A 1 70 ? 20.756 5.161 -19.170 1.00 87.25 70 ASN A CA 1
ATOM 609 C C . ASN A 1 70 ? 21.941 6.131 -19.074 1.00 87.25 70 ASN A C 1
ATOM 611 O O . ASN A 1 70 ? 22.920 5.810 -18.411 1.00 87.25 70 ASN A O 1
ATOM 615 N N . GLU A 1 71 ? 21.803 7.348 -19.609 1.00 89.50 71 GLU A N 1
ATOM 616 C CA . GLU A 1 71 ? 22.811 8.411 -19.485 1.00 89.50 71 GLU A CA 1
ATOM 617 C C . GLU A 1 71 ? 23.104 8.752 -18.011 1.00 89.50 71 GLU A C 1
ATOM 619 O O . GLU A 1 71 ? 24.256 8.937 -17.621 1.00 89.50 71 GLU A O 1
ATOM 624 N N . MET A 1 72 ? 22.079 8.802 -17.152 1.00 89.88 72 MET A N 1
ATOM 625 C CA . MET A 1 72 ? 22.269 9.028 -15.714 1.00 89.88 72 MET A CA 1
ATOM 626 C C . MET A 1 72 ? 22.992 7.856 -15.032 1.00 89.88 72 MET A C 1
ATOM 628 O O . MET A 1 72 ? 23.875 8.075 -14.204 1.00 89.88 72 MET A O 1
ATOM 632 N N . ILE A 1 73 ? 22.644 6.617 -15.386 1.00 90.31 73 ILE A N 1
ATOM 633 C CA . ILE A 1 73 ? 23.280 5.410 -14.841 1.00 90.31 73 ILE A CA 1
ATOM 634 C C . ILE A 1 73 ? 24.758 5.345 -15.242 1.00 90.31 73 ILE A C 1
ATOM 636 O O . ILE A 1 73 ? 25.596 5.012 -14.407 1.00 90.31 73 ILE A O 1
ATOM 640 N N . GLU A 1 74 ? 25.095 5.692 -16.484 1.00 89.62 74 GLU A N 1
ATOM 641 C CA . GLU A 1 74 ? 26.484 5.732 -16.955 1.00 89.62 74 GLU A CA 1
ATOM 642 C C . GLU A 1 74 ? 27.326 6.744 -16.176 1.00 89.62 74 GLU A C 1
ATOM 644 O O . GLU A 1 74 ? 28.420 6.401 -15.727 1.00 89.62 74 GLU A O 1
ATOM 649 N N . LYS A 1 75 ? 26.791 7.942 -15.909 1.00 92.12 75 LYS A N 1
ATOM 650 C CA . LYS A 1 75 ? 27.473 8.942 -15.068 1.00 92.12 75 LYS A CA 1
ATOM 651 C C . LYS A 1 75 ? 27.737 8.422 -13.655 1.00 92.12 75 LYS A C 1
ATOM 653 O O . LYS A 1 75 ? 28.831 8.585 -13.125 1.00 92.12 75 LYS A O 1
ATOM 658 N N . ILE A 1 76 ? 26.761 7.742 -13.050 1.00 90.06 76 ILE A N 1
ATOM 659 C CA . ILE A 1 76 ? 26.924 7.149 -11.713 1.00 90.06 76 ILE A CA 1
ATOM 660 C C . ILE A 1 76 ? 28.005 6.059 -11.726 1.00 90.06 76 ILE A C 1
ATOM 662 O O . ILE A 1 76 ? 28.814 5.993 -10.800 1.00 90.06 76 ILE A O 1
ATOM 666 N N . LYS A 1 77 ? 28.041 5.214 -12.765 1.00 90.56 77 LYS A N 1
ATOM 667 C CA . LYS A 1 77 ? 29.086 4.191 -12.919 1.00 90.56 77 LYS A CA 1
ATOM 668 C C . LYS A 1 77 ? 30.475 4.819 -13.027 1.00 90.56 77 LYS A C 1
ATOM 670 O O . LYS A 1 77 ? 31.387 4.343 -12.360 1.00 90.56 77 LYS A O 1
ATOM 675 N N . GLN A 1 78 ? 30.627 5.886 -13.812 1.00 90.75 78 GLN A N 1
ATOM 676 C CA . GLN A 1 78 ? 31.899 6.601 -13.962 1.00 90.75 78 GLN A CA 1
ATOM 677 C C . GLN A 1 78 ? 32.381 7.203 -12.637 1.00 90.75 78 GLN A C 1
ATOM 679 O O . GLN A 1 78 ? 33.543 7.022 -12.279 1.00 90.75 78 GLN A O 1
ATOM 684 N N . ASN A 1 79 ? 31.486 7.833 -11.871 1.00 91.56 79 ASN A N 1
ATOM 685 C CA . ASN A 1 79 ? 31.831 8.395 -10.563 1.00 91.56 79 ASN A CA 1
ATOM 686 C C . ASN A 1 79 ? 32.288 7.304 -9.584 1.00 91.56 79 ASN A C 1
ATOM 688 O O . ASN A 1 79 ? 33.353 7.414 -8.983 1.00 91.56 79 ASN A O 1
ATOM 692 N N . LYS A 1 80 ? 31.535 6.200 -9.484 1.00 91.25 80 LYS A N 1
ATOM 693 C CA . LYS A 1 80 ? 31.904 5.073 -8.610 1.00 91.25 80 LYS A CA 1
ATOM 694 C C . LYS A 1 80 ? 33.197 4.385 -9.034 1.00 91.25 80 LYS A C 1
ATOM 696 O O . LYS A 1 80 ? 33.931 3.891 -8.188 1.00 91.25 80 LYS A O 1
ATOM 701 N N . LEU A 1 81 ? 33.475 4.342 -10.333 1.00 92.19 81 LEU A N 1
ATOM 702 C CA . LEU A 1 81 ? 34.730 3.819 -10.859 1.00 92.19 81 LEU A CA 1
ATOM 703 C C . LEU A 1 81 ? 35.916 4.705 -10.454 1.00 92.19 81 L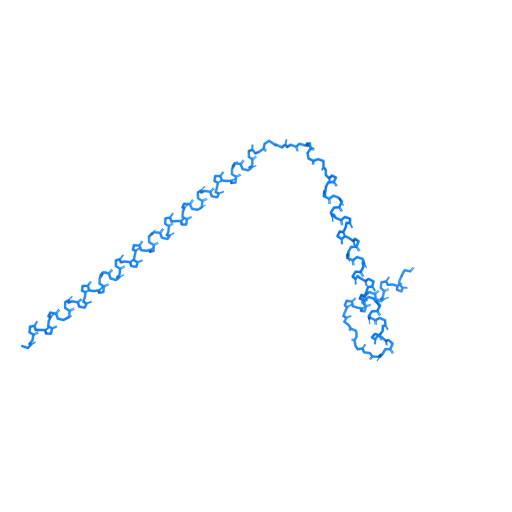EU A C 1
ATOM 705 O O . LEU A 1 81 ? 36.953 4.176 -10.066 1.00 92.19 81 LEU A O 1
ATOM 709 N N . ALA A 1 82 ? 35.765 6.032 -10.503 1.00 91.81 82 ALA A N 1
ATOM 710 C CA . ALA A 1 82 ? 36.798 6.959 -10.043 1.00 91.81 82 ALA A CA 1
ATOM 711 C C . ALA A 1 82 ? 37.077 6.783 -8.540 1.00 91.81 82 ALA A C 1
ATOM 713 O O . ALA A 1 82 ? 38.226 6.579 -8.152 1.00 91.81 82 ALA A O 1
ATOM 714 N N . GLU A 1 83 ? 36.024 6.733 -7.718 1.00 91.75 83 GLU A N 1
ATOM 715 C CA . GLU A 1 83 ? 36.134 6.464 -6.277 1.00 91.75 83 GLU A CA 1
ATOM 716 C C . GLU A 1 83 ? 36.802 5.111 -5.986 1.00 91.75 83 GLU A C 1
ATOM 718 O O . GLU A 1 83 ? 37.635 4.997 -5.085 1.00 91.75 83 GLU A O 1
ATOM 723 N N . ALA A 1 84 ? 36.465 4.071 -6.754 1.00 91.69 84 ALA A N 1
ATOM 724 C CA . ALA A 1 84 ? 37.068 2.750 -6.615 1.00 91.69 84 ALA A CA 1
ATOM 725 C C . ALA A 1 84 ? 38.579 2.779 -6.898 1.00 91.69 84 ALA A C 1
ATOM 727 O O . ALA A 1 84 ? 39.357 2.171 -6.165 1.00 91.69 84 ALA A O 1
ATOM 728 N N . ILE A 1 85 ? 39.012 3.523 -7.918 1.00 92.00 85 ILE A N 1
ATOM 729 C CA . ILE A 1 85 ? 40.435 3.678 -8.255 1.00 92.00 85 ILE A CA 1
ATOM 730 C C . ILE A 1 85 ? 41.177 4.433 -7.149 1.00 92.00 85 ILE A C 1
ATOM 732 O O . ILE A 1 85 ? 42.290 4.053 -6.784 1.00 92.00 85 ILE A O 1
ATOM 736 N N . GLU A 1 86 ? 40.576 5.476 -6.578 1.00 92.06 86 GLU A N 1
ATOM 737 C CA . GLU A 1 86 ? 41.165 6.202 -5.447 1.00 92.06 86 GLU A C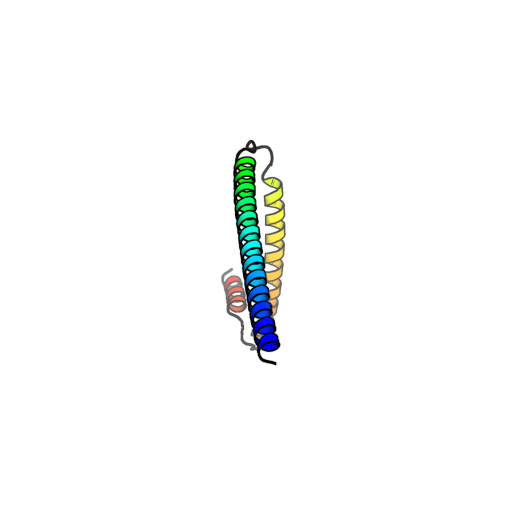A 1
ATOM 738 C C . GLU A 1 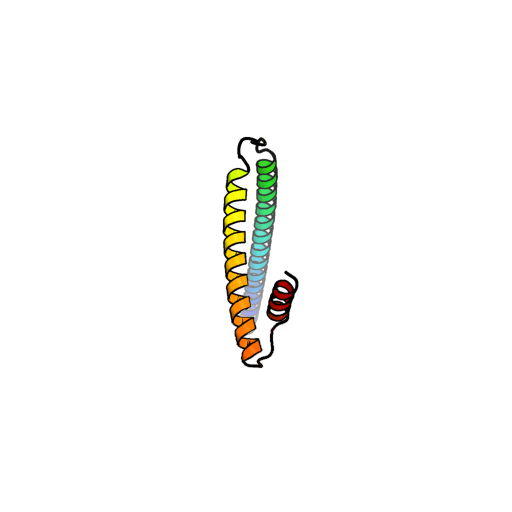86 ? 41.297 5.316 -4.205 1.00 92.06 86 GLU A C 1
ATOM 740 O O . GLU A 1 86 ? 42.349 5.302 -3.563 1.00 92.06 86 GLU A O 1
ATOM 745 N N . LYS A 1 87 ? 40.274 4.509 -3.898 1.00 93.94 87 LYS A N 1
ATOM 746 C CA . LYS A 1 87 ? 40.332 3.524 -2.809 1.00 93.94 87 LYS A CA 1
ATOM 747 C C . LYS A 1 87 ? 41.416 2.477 -3.040 1.00 93.94 87 LYS A C 1
ATOM 749 O O . LYS A 1 87 ? 42.142 2.164 -2.099 1.00 93.94 87 LYS A O 1
ATOM 754 N N . GLN A 1 88 ? 41.549 1.976 -4.269 1.00 89.44 88 GLN A N 1
ATOM 755 C CA . GLN A 1 88 ? 42.579 1.006 -4.636 1.00 89.44 88 GLN A CA 1
ATOM 756 C C . GLN A 1 88 ? 43.981 1.589 -4.432 1.00 89.44 88 GLN A C 1
ATOM 758 O O . GLN A 1 88 ? 44.819 0.955 -3.797 1.00 89.44 88 GLN A O 1
ATOM 763 N N . LYS A 1 89 ? 44.217 2.820 -4.905 1.00 91.94 89 LYS A N 1
ATOM 764 C CA . LYS A 1 89 ? 45.486 3.538 -4.699 1.00 91.94 89 LYS A CA 1
ATOM 765 C C . LYS A 1 89 ? 45.779 3.784 -3.219 1.00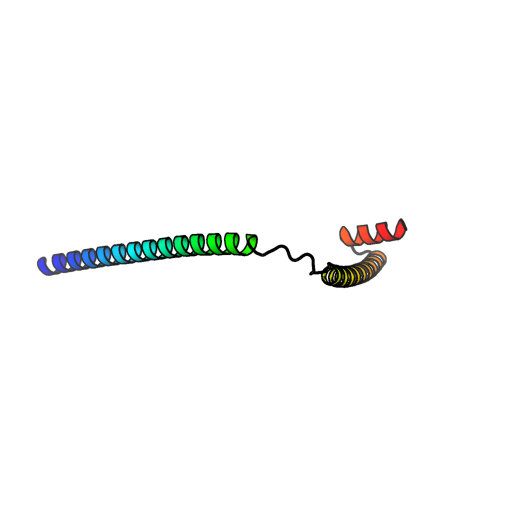 91.94 89 LYS A C 1
ATOM 767 O O . LYS A 1 89 ? 46.925 3.687 -2.801 1.00 91.94 89 LYS A O 1
ATOM 772 N N . ALA A 1 90 ? 44.747 4.065 -2.426 1.00 91.75 90 ALA A N 1
ATOM 773 C CA . ALA A 1 90 ? 44.852 4.256 -0.983 1.00 91.75 90 ALA A CA 1
ATOM 774 C C . ALA A 1 90 ? 44.949 2.940 -0.180 1.00 91.75 90 ALA A C 1
ATOM 776 O O . ALA A 1 90 ? 44.947 2.989 1.049 1.00 91.75 90 ALA A O 1
ATOM 777 N N . GLY A 1 91 ? 44.970 1.770 -0.835 1.00 89.94 91 GLY A N 1
ATOM 778 C CA . GLY A 1 91 ? 45.029 0.462 -0.171 1.00 89.94 91 GLY A CA 1
ATOM 779 C C . GLY A 1 91 ? 43.774 0.103 0.637 1.00 89.94 91 GLY A C 1
ATOM 780 O O . GLY A 1 91 ? 43.816 -0.771 1.501 1.00 89.94 91 GLY A O 1
ATOM 781 N N . LYS A 1 92 ? 42.647 0.783 0.393 1.00 90.19 92 LYS A N 1
ATOM 782 C CA . LYS A 1 92 ? 41.383 0.552 1.104 1.00 90.19 92 LYS A CA 1
ATOM 783 C C . LYS A 1 92 ? 40.614 -0.606 0.471 1.00 90.19 92 LYS A C 1
ATOM 785 O O . LYS A 1 92 ? 40.637 -0.804 -0.742 1.00 90.19 92 LYS A O 1
ATOM 790 N N . LYS A 1 93 ? 39.877 -1.353 1.297 1.00 90.31 93 LYS A N 1
ATOM 791 C CA . LYS A 1 93 ? 39.046 -2.473 0.835 1.00 90.31 93 LYS A CA 1
ATOM 792 C C . LYS A 1 93 ? 37.950 -1.982 -0.118 1.00 90.31 93 LYS A C 1
ATOM 794 O O . LYS A 1 93 ? 37.165 -1.103 0.236 1.00 90.31 93 LYS A O 1
ATOM 799 N N . LEU A 1 94 ? 37.887 -2.589 -1.301 1.00 88.62 94 LEU A N 1
ATOM 800 C CA . LEU A 1 94 ? 36.872 -2.314 -2.318 1.00 88.62 94 LEU A CA 1
ATOM 801 C C . LEU A 1 94 ? 35.595 -3.119 -2.058 1.00 88.62 94 LEU A C 1
ATOM 803 O O . LEU A 1 94 ? 35.645 -4.260 -1.592 1.00 88.62 94 LEU A O 1
ATOM 807 N N . ASN A 1 95 ? 34.444 -2.539 -2.394 1.00 90.62 95 ASN A N 1
ATOM 808 C CA . ASN A 1 95 ? 33.180 -3.274 -2.445 1.00 90.62 95 ASN A CA 1
ATOM 809 C C . ASN A 1 95 ? 33.127 -4.165 -3.707 1.00 90.62 95 ASN A C 1
ATOM 811 O O . ASN A 1 95 ? 33.743 -3.841 -4.719 1.00 90.62 95 ASN A O 1
ATOM 815 N N . LEU A 1 96 ? 32.348 -5.252 -3.694 1.00 89.56 96 LEU A N 1
ATOM 816 C CA . LEU A 1 96 ? 32.175 -6.170 -4.832 1.00 89.56 96 LEU A CA 1
ATOM 817 C C . LEU A 1 96 ? 31.793 -5.437 -6.127 1.00 89.56 96 LEU A C 1
ATOM 819 O O . LEU A 1 96 ? 32.296 -5.759 -7.199 1.00 89.56 96 LEU A O 1
ATOM 823 N N . PHE A 1 97 ? 30.927 -4.426 -6.028 1.00 89.56 97 PHE A N 1
ATOM 824 C CA . PHE A 1 97 ? 30.515 -3.621 -7.180 1.00 89.56 97 PHE A CA 1
ATOM 825 C C . PHE A 1 97 ? 31.648 -2.735 -7.721 1.00 89.56 97 PHE A C 1
ATOM 827 O O . PHE A 1 97 ? 31.806 -2.606 -8.929 1.00 89.56 97 PHE A O 1
ATOM 834 N N . GLU A 1 98 ? 32.449 -2.148 -6.833 1.00 88.62 98 GLU A N 1
ATOM 835 C CA . GLU A 1 98 ? 33.602 -1.310 -7.185 1.00 88.62 98 GLU A CA 1
ATOM 836 C C . GLU A 1 98 ? 34.710 -2.150 -7.834 1.00 88.62 98 GLU A C 1
ATOM 838 O O . GLU A 1 98 ? 35.245 -1.772 -8.874 1.00 88.62 98 GLU A O 1
ATOM 843 N N . ALA A 1 99 ? 34.988 -3.331 -7.272 1.00 89.38 99 ALA A N 1
ATOM 844 C CA . ALA A 1 99 ? 35.934 -4.291 -7.832 1.00 89.38 99 ALA A CA 1
ATOM 845 C C . ALA A 1 99 ? 35.491 -4.770 -9.223 1.00 89.38 99 ALA A C 1
ATOM 847 O O . ALA A 1 99 ? 36.285 -4.760 -10.161 1.00 89.38 99 ALA A O 1
ATOM 848 N N . ARG A 1 100 ? 34.204 -5.111 -9.384 1.00 91.56 100 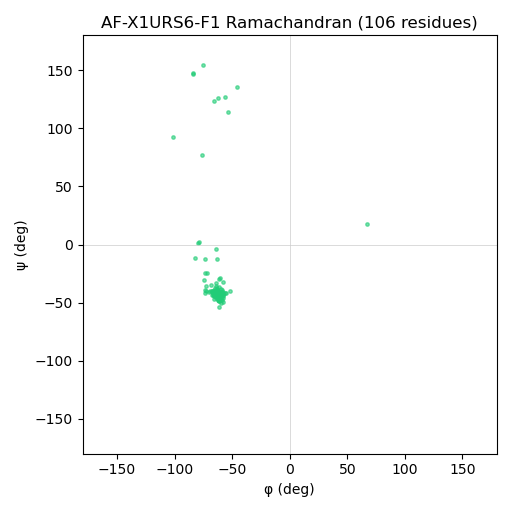ARG A N 1
ATOM 849 C CA . ARG A 1 100 ? 33.639 -5.495 -10.685 1.00 91.56 100 ARG A CA 1
ATOM 850 C C . ARG A 1 100 ? 33.770 -4.379 -11.722 1.00 91.56 100 ARG A C 1
ATOM 852 O O . ARG A 1 100 ? 34.102 -4.671 -12.861 1.00 91.56 100 ARG A O 1
ATOM 859 N N . LEU A 1 101 ? 33.533 -3.122 -11.338 1.00 90.44 101 LEU A N 1
ATOM 860 C CA . LEU A 1 101 ? 33.681 -1.979 -12.245 1.00 90.44 101 LEU A CA 1
ATOM 861 C C . LEU A 1 101 ? 35.127 -1.796 -12.728 1.00 90.44 101 LEU A C 1
ATOM 863 O O . LEU A 1 101 ? 35.339 -1.474 -13.894 1.00 90.44 101 LEU A O 1
ATOM 867 N N . ILE A 1 102 ? 36.114 -1.996 -11.852 1.00 88.00 102 ILE A N 1
ATOM 868 C CA . ILE A 1 102 ? 37.533 -1.919 -12.228 1.00 88.00 102 ILE A CA 1
ATOM 869 C C . ILE A 1 102 ? 37.897 -3.047 -13.203 1.00 88.00 102 ILE A C 1
ATOM 871 O O . ILE A 1 102 ? 38.560 -2.783 -14.203 1.00 88.00 102 ILE A O 1
ATOM 875 N N . LEU A 1 103 ? 37.432 -4.274 -12.947 1.00 89.50 103 LEU A N 1
ATOM 876 C CA . LEU A 1 103 ? 37.664 -5.418 -13.837 1.00 89.50 103 LEU A CA 1
ATOM 877 C C . LEU A 1 103 ? 37.010 -5.220 -15.209 1.00 89.50 103 LEU A C 1
ATOM 879 O O . LEU A 1 103 ? 37.675 -5.374 -16.226 1.00 89.50 103 LEU A O 1
ATOM 883 N N . GLU A 1 104 ? 35.754 -4.767 -15.247 1.00 87.44 104 GLU A N 1
ATOM 884 C CA . GLU A 1 104 ? 35.040 -4.477 -16.500 1.00 87.44 104 GLU A CA 1
ATOM 885 C C . GLU A 1 104 ? 35.741 -3.383 -17.329 1.00 87.44 104 GLU A C 1
ATOM 887 O O . GLU A 1 104 ? 35.646 -3.375 -18.554 1.00 87.44 104 GLU A O 1
ATOM 892 N N . ARG A 1 105 ? 36.462 -2.456 -16.678 1.00 85.19 105 ARG A N 1
ATOM 893 C CA . ARG A 1 105 ? 37.310 -1.475 -17.369 1.00 85.19 105 ARG A CA 1
ATOM 894 C C . ARG A 1 105 ? 38.586 -2.106 -17.927 1.00 85.19 105 ARG A C 1
ATOM 896 O O . ARG A 1 105 ? 39.018 -1.684 -18.987 1.00 85.19 105 ARG A O 1
ATOM 903 N N . ALA A 1 106 ? 39.209 -3.032 -17.203 1.00 79.00 106 ALA A N 1
ATOM 904 C CA . ALA A 1 106 ? 40.467 -3.661 -17.608 1.00 79.00 106 ALA A CA 1
ATOM 905 C C . ALA A 1 106 ? 40.296 -4.682 -18.749 1.00 79.00 106 ALA A C 1
ATOM 907 O O . ALA A 1 106 ? 41.250 -4.943 -19.473 1.00 79.00 106 ALA A O 1
ATOM 908 N N . GLU A 1 107 ? 39.098 -5.250 -18.901 1.00 77.12 107 GLU A N 1
ATOM 909 C CA . GLU A 1 107 ? 38.745 -6.182 -19.983 1.00 77.12 107 GLU A CA 1
ATOM 910 C C . GLU A 1 107 ? 38.351 -5.487 -21.301 1.00 77.12 107 GLU A C 1
ATOM 912 O O . GLU A 1 107 ? 38.223 -6.160 -22.325 1.00 77.12 107 GLU A O 1
ATOM 917 N N . ARG A 1 108 ? 38.133 -4.165 -21.283 1.00 59.69 108 ARG A N 1
ATOM 918 C CA . ARG A 1 108 ? 37.853 -3.347 -22.475 1.00 59.69 108 ARG A CA 1
ATOM 919 C C . ARG A 1 108 ? 39.116 -2.697 -23.014 1.00 59.69 108 ARG A C 1
ATOM 921 O O . ARG A 1 108 ? 39.212 -2.619 -24.256 1.00 59.69 108 ARG A O 1
#